Protein AF-A0A6M1Z5A0-F1 (afdb_monomer)

Sequence (134 aa):
MQEYKYKMLISYDGTNYFGWQIQKNKLTIQEAIQKELSKILTKNIKLIGAGRTDAKVHALEQVAHFSYNKKLDLKKVLFSLNSLLSDDIRKKNFASIRKALWKNSLWSPSYFASSCGGAPLNILQEYIQKQQLV

Solvent-accessible surface area (backbone atoms only — not comparable to full-atom values): 7728 Å² total; per-residue (Å²): 132,71,73,44,64,44,41,34,32,33,20,38,76,17,75,88,24,61,13,30,60,72,50,90,98,49,59,18,54,48,46,58,52,29,55,48,50,15,60,76,67,75,40,94,48,67,70,45,60,76,68,80,48,55,59,43,49,63,41,75,67,46,44,31,36,36,69,40,76,62,92,74,63,58,68,60,52,40,53,52,41,44,51,50,51,52,51,52,52,58,73,67,60,45,72,79,53,62,78,52,40,54,94,89,38,81,62,85,76,49,69,46,60,43,66,59,82,50,70,55,72,66,56,49,50,52,51,53,55,61,61,71,74,110

Radius of gyration: 16.71 Å; Cα contacts (8 Å, |Δi|>4): 202; chains: 1; bounding box: 38×55×32 Å

Mean predicted aligned error: 9.77 Å

pLDDT: mean 74.55, std 20.25, range [30.73, 96.44]

Structure (mmCIF, N/CA/C/O backbone):
data_AF-A0A6M1Z5A0-F1
#
_entry.id   AF-A0A6M1Z5A0-F1
#
loop_
_atom_site.group_PDB
_atom_site.id
_atom_site.type_symbol
_atom_site.label_atom_id
_atom_site.label_alt_id
_atom_site.label_comp_id
_atom_site.label_asym_id
_atom_site.label_entity_id
_atom_site.label_seq_id
_atom_site.pdbx_PDB_ins_code
_atom_site.Cartn_x
_atom_site.Cartn_y
_atom_site.Cartn_z
_atom_site.occupancy
_atom_site.B_iso_or_equiv
_atom_site.auth_seq_id
_atom_site.auth_comp_id
_atom_site.auth_asym_id
_atom_site.auth_atom_id
_atom_site.pdbx_PDB_model_num
ATOM 1 N N . MET A 1 1 ? -21.728 8.796 13.218 1.00 64.06 1 MET A N 1
ATOM 2 C CA . MET A 1 1 ? -20.565 8.068 13.784 1.00 64.06 1 MET A CA 1
ATOM 3 C C . MET A 1 1 ? -19.307 8.846 13.448 1.00 64.06 1 MET A C 1
ATOM 5 O O . MET A 1 1 ? -19.220 9.335 12.330 1.00 64.06 1 MET A O 1
ATOM 9 N N . GLN A 1 2 ? -18.374 8.990 14.390 1.00 73.75 2 GLN A N 1
ATOM 10 C CA . GLN A 1 2 ? -17.120 9.710 14.155 1.00 73.75 2 GLN A CA 1
ATOM 11 C C . GLN A 1 2 ? -16.251 8.953 13.139 1.00 73.75 2 GLN A C 1
ATOM 13 O O . GLN A 1 2 ? -16.068 7.741 13.251 1.00 73.75 2 GLN A O 1
ATOM 18 N N . GLU A 1 3 ? -15.749 9.664 12.132 1.00 81.56 3 GLU A N 1
ATOM 19 C CA . GLU A 1 3 ? -14.861 9.118 11.107 1.00 81.56 3 GLU A CA 1
ATOM 20 C C . GLU A 1 3 ? -13.427 9.593 11.368 1.00 81.56 3 GLU A C 1
ATOM 22 O O . GLU A 1 3 ? -13.170 10.787 11.522 1.00 81.56 3 GLU A O 1
ATOM 27 N N . TYR A 1 4 ? -12.488 8.652 11.431 1.00 86.06 4 TYR A N 1
ATOM 28 C CA . TYR A 1 4 ? -11.066 8.919 11.611 1.00 86.06 4 TYR A CA 1
ATOM 29 C C . TYR A 1 4 ? -10.356 8.813 10.266 1.00 86.06 4 TYR A C 1
ATOM 31 O O . TYR A 1 4 ? -10.535 7.830 9.546 1.00 86.06 4 TYR A O 1
ATOM 39 N N . LYS A 1 5 ? -9.521 9.805 9.947 1.00 86.44 5 LYS A N 1
ATOM 40 C CA . LYS A 1 5 ? -8.646 9.782 8.771 1.00 86.44 5 LYS A CA 1
ATOM 41 C C . LYS A 1 5 ? -7.237 9.381 9.173 1.00 86.44 5 LYS A C 1
ATOM 43 O O . LYS A 1 5 ? -6.674 9.929 10.118 1.00 86.44 5 LYS A O 1
ATOM 48 N N . TYR A 1 6 ? -6.660 8.460 8.417 1.00 85.31 6 TYR A N 1
ATOM 49 C CA . TYR A 1 6 ? -5.326 7.927 8.652 1.00 85.31 6 TYR A CA 1
ATOM 50 C C . TYR A 1 6 ? -4.428 8.237 7.467 1.00 85.31 6 TYR A C 1
ATOM 52 O O . TYR A 1 6 ? -4.777 7.913 6.334 1.00 85.31 6 TYR A O 1
ATOM 60 N N . LYS A 1 7 ? -3.271 8.850 7.735 1.00 86.31 7 LYS A N 1
ATOM 61 C CA . LYS A 1 7 ? -2.207 9.062 6.750 1.00 86.31 7 LYS A CA 1
ATOM 62 C C . LYS A 1 7 ? -1.250 7.873 6.770 1.00 86.31 7 LYS A C 1
ATOM 64 O O . LYS A 1 7 ? -0.888 7.387 7.840 1.00 86.31 7 LYS A O 1
ATOM 69 N N . MET A 1 8 ? -0.816 7.455 5.591 1.00 83.50 8 MET A N 1
ATOM 70 C CA . MET A 1 8 ? 0.198 6.435 5.368 1.00 83.50 8 MET A CA 1
ATOM 71 C C . MET A 1 8 ? 1.313 7.028 4.511 1.00 83.50 8 MET A C 1
ATOM 73 O O . MET A 1 8 ? 1.037 7.679 3.504 1.00 83.50 8 MET A O 1
ATOM 77 N N . LEU A 1 9 ? 2.558 6.787 4.904 1.00 82.06 9 LEU A N 1
ATOM 78 C CA . LEU A 1 9 ? 3.711 6.875 4.011 1.00 82.06 9 LEU A CA 1
ATOM 79 C C . LEU A 1 9 ? 3.991 5.474 3.501 1.00 82.06 9 LEU A C 1
ATOM 81 O O . LEU A 1 9 ? 3.989 4.553 4.311 1.00 82.06 9 LEU A O 1
ATOM 85 N N . ILE A 1 10 ? 4.156 5.313 2.193 1.00 80.94 10 ILE A N 1
ATOM 86 C CA . ILE A 1 10 ? 4.260 4.012 1.539 1.00 80.94 10 ILE A CA 1
ATOM 87 C C . ILE A 1 10 ? 5.503 4.005 0.662 1.00 80.94 10 ILE A C 1
ATOM 89 O O . ILE A 1 10 ? 5.614 4.771 -0.296 1.00 80.94 10 ILE A O 1
ATOM 93 N N . SER A 1 11 ? 6.393 3.069 0.950 1.00 79.38 11 SER A N 1
ATOM 94 C CA . SER A 1 11 ? 7.461 2.692 0.032 1.00 79.38 11 SER A CA 1
ATOM 95 C C . SER A 1 11 ? 7.036 1.499 -0.824 1.00 79.38 11 SER A C 1
ATOM 97 O O . SER A 1 11 ? 6.281 0.647 -0.348 1.00 79.38 11 SER A O 1
ATOM 99 N N . TYR A 1 12 ? 7.503 1.434 -2.070 1.00 76.69 12 TYR A N 1
ATOM 100 C CA . TYR A 1 12 ? 7.330 0.258 -2.921 1.00 76.69 12 TYR A CA 1
ATOM 101 C C . TYR A 1 12 ? 8.336 0.201 -4.074 1.00 76.69 12 TYR A C 1
ATOM 103 O O . TYR A 1 12 ? 8.721 1.217 -4.658 1.00 76.69 12 TYR A O 1
ATOM 111 N N . ASP A 1 13 ? 8.664 -1.030 -4.466 1.00 78.69 13 ASP A N 1
ATOM 112 C CA . ASP A 1 13 ? 9.263 -1.348 -5.758 1.00 78.69 13 ASP A CA 1
ATOM 113 C C . ASP A 1 13 ? 8.156 -1.593 -6.800 1.00 78.69 13 ASP A C 1
ATOM 115 O O . ASP A 1 13 ? 7.418 -2.582 -6.737 1.00 78.69 13 ASP A O 1
ATOM 119 N N . GLY A 1 14 ? 8.042 -0.691 -7.778 1.00 77.88 14 GLY A N 1
ATOM 120 C CA . GLY A 1 14 ? 7.041 -0.782 -8.834 1.00 77.88 14 GLY A CA 1
ATOM 121 C C . GLY A 1 14 ? 7.348 -1.777 -9.949 1.00 77.88 14 GLY A C 1
ATOM 122 O O . GLY A 1 14 ? 6.480 -1.960 -10.795 1.00 77.88 14 GLY A O 1
ATOM 123 N N . THR A 1 15 ? 8.517 -2.432 -9.983 1.00 79.94 15 THR A N 1
ATOM 124 C CA . THR A 1 15 ? 8.996 -3.249 -11.124 1.00 79.94 15 THR A CA 1
ATOM 125 C C . THR A 1 15 ? 7.942 -4.212 -11.683 1.00 79.94 15 THR A C 1
ATOM 127 O O . THR A 1 15 ? 7.809 -4.357 -12.898 1.00 79.94 15 THR A O 1
ATOM 130 N N . ASN A 1 16 ? 7.178 -4.865 -10.802 1.00 80.19 16 ASN A N 1
ATOM 131 C CA . ASN A 1 16 ? 6.162 -5.862 -11.167 1.00 80.19 16 ASN A CA 1
ATOM 132 C C . ASN A 1 16 ? 4.724 -5.310 -11.199 1.00 80.19 16 ASN A C 1
ATOM 134 O O . ASN A 1 16 ? 3.765 -6.082 -11.265 1.00 80.19 16 ASN A O 1
ATOM 138 N N . TYR A 1 17 ? 4.563 -3.990 -11.130 1.00 85.75 17 TYR A N 1
ATOM 139 C CA . TYR A 1 17 ? 3.279 -3.309 -11.021 1.00 85.75 17 TYR A CA 1
ATOM 140 C C . TYR A 1 17 ? 3.052 -2.327 -12.172 1.00 85.75 17 TYR A C 1
ATOM 142 O O . TYR A 1 17 ? 3.962 -1.668 -12.678 1.00 85.75 17 TYR A O 1
ATOM 150 N N . PHE A 1 18 ? 1.787 -2.181 -12.554 1.00 91.62 18 PHE A N 1
ATOM 151 C CA . PHE A 1 18 ? 1.323 -1.268 -13.598 1.00 91.62 18 PHE A CA 1
ATOM 152 C C . PHE A 1 18 ? 0.961 0.113 -13.029 1.00 91.62 18 PHE A C 1
ATOM 154 O O . PHE A 1 18 ? -0.023 0.734 -13.430 1.00 91.62 18 PHE A O 1
ATOM 161 N N . GLY A 1 19 ? 1.778 0.574 -12.082 1.00 91.25 19 GLY A N 1
ATOM 162 C CA . GLY A 1 19 ? 1.683 1.882 -11.451 1.00 91.25 19 GLY A CA 1
ATOM 163 C C . GLY A 1 19 ? 0.852 1.883 -10.175 1.00 91.25 19 GLY A C 1
ATOM 164 O O . GLY A 1 19 ? 0.471 0.839 -9.630 1.00 91.25 19 GLY A O 1
ATOM 165 N N . TRP A 1 20 ? 0.594 3.092 -9.684 1.00 93.56 20 TRP A N 1
ATOM 166 C CA . TRP A 1 20 ? -0.151 3.302 -8.447 1.00 93.56 20 TRP A CA 1
ATOM 167 C C . TRP A 1 20 ? -1.630 2.936 -8.585 1.00 93.56 20 TRP A C 1
ATOM 169 O O . TRP A 1 20 ? -2.139 2.129 -7.813 1.00 93.56 20 TRP A O 1
ATOM 179 N N . GLN A 1 21 ? -2.311 3.549 -9.555 1.00 96.44 21 GLN A N 1
ATOM 180 C CA . GLN A 1 21 ? -3.771 3.591 -9.643 1.00 96.44 21 GLN A CA 1
ATOM 181 C C . GLN A 1 21 ? -4.371 2.241 -10.046 1.00 96.44 21 GLN A C 1
ATOM 183 O O . GLN A 1 21 ? -3.924 1.666 -11.039 1.00 96.44 21 GLN A O 1
ATOM 188 N N . ILE A 1 22 ? -5.441 1.818 -9.355 1.00 96.12 22 ILE A N 1
ATOM 189 C CA . ILE A 1 22 ? -6.247 0.634 -9.711 1.00 96.12 22 ILE A CA 1
ATOM 190 C C . ILE A 1 22 ? -6.697 0.703 -11.174 1.00 96.12 22 ILE A C 1
ATOM 192 O O . ILE A 1 22 ? -7.269 1.700 -11.620 1.00 96.12 22 ILE A O 1
ATOM 196 N N . GLN A 1 23 ? -6.468 -0.388 -11.902 1.00 93.56 23 GLN A N 1
ATOM 197 C CA . GLN A 1 23 ? -6.809 -0.559 -13.311 1.00 93.56 23 GLN A CA 1
ATOM 198 C C . GLN A 1 23 ? -7.340 -1.976 -13.541 1.00 93.56 23 GLN A C 1
ATOM 200 O O . GLN A 1 23 ? -6.913 -2.928 -12.889 1.00 93.56 23 GLN A O 1
ATOM 205 N N . LYS A 1 24 ? -8.260 -2.136 -14.496 1.00 94.00 24 LYS A N 1
ATOM 206 C CA . LYS A 1 24 ? -8.847 -3.442 -14.821 1.00 94.00 24 LYS A CA 1
ATOM 207 C C . LYS A 1 24 ? -7.767 -4.407 -15.325 1.00 94.00 24 LYS A C 1
ATOM 209 O O . LYS A 1 24 ? -7.013 -4.065 -16.232 1.00 94.00 24 LYS A O 1
ATOM 214 N N . ASN A 1 25 ? -7.739 -5.625 -14.780 1.00 92.12 25 ASN A N 1
ATOM 215 C CA . ASN A 1 25 ? -6.836 -6.716 -15.180 1.00 92.12 25 ASN A CA 1
ATOM 216 C C . ASN A 1 25 ? -5.334 -6.390 -15.052 1.00 92.12 25 ASN A C 1
ATOM 218 O O . ASN A 1 25 ? -4.511 -6.970 -15.764 1.00 92.12 25 ASN A O 1
ATOM 222 N N . LYS A 1 26 ? -4.958 -5.455 -14.175 1.00 92.69 26 LYS A N 1
ATOM 223 C CA . LYS A 1 26 ? -3.566 -5.056 -13.952 1.00 92.69 26 LYS A CA 1
ATOM 224 C C . LYS A 1 26 ? -3.257 -5.053 -12.462 1.00 92.69 26 LYS A C 1
ATOM 226 O O . LYS A 1 26 ? -4.018 -4.506 -11.677 1.00 92.69 26 LYS A O 1
ATOM 231 N N . LEU A 1 27 ? -2.104 -5.607 -12.092 1.00 88.69 27 LEU A N 1
ATOM 232 C CA . LEU A 1 27 ? -1.604 -5.532 -10.720 1.00 88.69 27 LEU A CA 1
ATOM 233 C C . LEU A 1 27 ? -1.099 -4.118 -10.438 1.00 88.69 27 LEU A C 1
ATOM 235 O O . LEU A 1 27 ? -0.208 -3.628 -11.133 1.00 88.69 27 LEU A O 1
ATOM 239 N N . THR A 1 28 ? -1.651 -3.473 -9.415 1.00 92.88 28 THR A N 1
ATOM 240 C CA . THR A 1 28 ? -1.334 -2.080 -9.057 1.00 92.88 28 THR A CA 1
ATOM 241 C C . THR A 1 28 ? -1.014 -1.971 -7.571 1.00 92.88 28 THR A C 1
ATOM 243 O O . THR A 1 28 ? -1.435 -2.811 -6.770 1.00 92.88 28 THR A O 1
ATOM 246 N N . ILE A 1 29 ? -0.257 -0.941 -7.194 1.00 90.50 29 ILE A N 1
ATOM 247 C CA . ILE A 1 29 ? 0.146 -0.744 -5.795 1.00 90.50 29 ILE A CA 1
ATOM 248 C C . ILE A 1 29 ? -1.072 -0.434 -4.919 1.00 90.50 29 ILE A C 1
ATOM 250 O O . ILE A 1 29 ? -1.227 -1.012 -3.842 1.00 90.50 29 ILE A O 1
ATOM 254 N N . GLN A 1 30 ? -1.972 0.435 -5.394 1.00 94.88 30 GLN A N 1
ATOM 255 C CA . GLN A 1 30 ? -3.184 0.792 -4.662 1.00 94.88 30 GLN A CA 1
ATOM 256 C C . GLN A 1 30 ? -4.071 -0.435 -4.427 1.00 94.88 30 GLN A C 1
ATOM 258 O O . GLN A 1 30 ? -4.563 -0.591 -3.314 1.00 94.88 30 GLN A O 1
ATOM 263 N N . GLU A 1 31 ? -4.256 -1.314 -5.420 1.00 94.50 31 GLU A N 1
ATOM 264 C CA . GLU A 1 31 ? -5.046 -2.545 -5.255 1.00 94.50 31 GLU A CA 1
ATOM 265 C C . GLU A 1 31 ? -4.438 -3.476 -4.203 1.00 94.50 31 GLU A C 1
ATOM 267 O O . GLU A 1 31 ? -5.151 -3.936 -3.312 1.00 94.50 31 GLU A O 1
ATOM 272 N N . ALA A 1 32 ? -3.124 -3.722 -4.275 1.00 91.06 32 ALA A N 1
ATOM 273 C CA . ALA A 1 32 ? -2.434 -4.629 -3.360 1.00 91.06 32 ALA A CA 1
ATOM 274 C C . ALA A 1 32 ? -2.599 -4.191 -1.897 1.00 91.06 32 ALA A C 1
ATOM 276 O O . ALA A 1 32 ? -2.993 -4.984 -1.043 1.00 91.06 32 ALA A O 1
ATOM 277 N N . ILE A 1 33 ? -2.376 -2.904 -1.619 1.00 91.81 33 ILE A N 1
ATOM 278 C CA . ILE A 1 33 ? -2.515 -2.345 -0.269 1.00 91.81 33 ILE A CA 1
ATOM 279 C C . ILE A 1 33 ? -3.982 -2.327 0.158 1.00 91.81 33 ILE A C 1
ATOM 281 O O . ILE A 1 33 ? -4.307 -2.710 1.280 1.00 91.81 33 ILE A O 1
ATOM 285 N N . GLN A 1 34 ? -4.882 -1.903 -0.731 1.00 94.88 34 GLN A N 1
ATOM 286 C CA . GLN A 1 34 ? -6.303 -1.766 -0.424 1.00 94.88 34 GLN A CA 1
ATOM 287 C C . GLN A 1 34 ? -6.962 -3.107 -0.100 1.00 94.88 34 GLN A C 1
ATOM 289 O O . GLN A 1 34 ? -7.763 -3.180 0.833 1.00 94.88 34 GLN A O 1
ATOM 294 N N . LYS A 1 35 ? -6.600 -4.164 -0.830 1.00 94.12 35 LYS A N 1
ATOM 295 C CA . LYS A 1 35 ? -7.076 -5.531 -0.604 1.00 94.12 35 LYS A CA 1
ATOM 296 C C . LYS A 1 35 ? -6.715 -6.018 0.799 1.00 94.12 35 LYS A C 1
ATOM 298 O O . LYS A 1 35 ? -7.601 -6.423 1.552 1.00 94.12 35 LYS A O 1
ATOM 303 N N . GLU A 1 36 ? -5.438 -5.943 1.172 1.00 92.00 36 GLU A N 1
ATOM 304 C CA . GLU A 1 36 ? -4.989 -6.444 2.476 1.00 92.00 36 GLU A CA 1
ATOM 305 C C . GLU A 1 36 ? -5.467 -5.547 3.629 1.00 92.00 36 GLU A C 1
ATOM 307 O O . GLU A 1 36 ? -5.889 -6.050 4.670 1.00 92.00 36 GLU A O 1
ATOM 312 N N . LEU A 1 37 ? -5.524 -4.226 3.432 1.00 93.44 37 LEU A N 1
ATOM 313 C CA . LEU A 1 37 ? -6.087 -3.303 4.420 1.00 93.44 37 LEU A CA 1
ATOM 314 C C . LEU A 1 37 ? -7.583 -3.561 4.658 1.00 93.44 37 LEU A C 1
ATOM 316 O O . LEU A 1 37 ? -8.033 -3.577 5.804 1.00 93.44 37 LEU A O 1
ATOM 320 N N . SER A 1 38 ? -8.343 -3.825 3.592 1.00 96.25 38 SE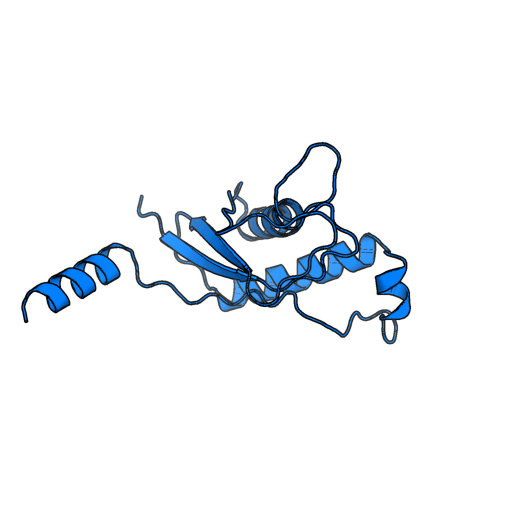R A N 1
ATOM 321 C CA . SER A 1 38 ? -9.766 -4.173 3.688 1.00 96.25 38 SER A CA 1
ATOM 322 C C . SER A 1 38 ? -9.993 -5.494 4.416 1.00 96.25 38 SER A C 1
ATOM 324 O O . SER A 1 38 ? -10.950 -5.628 5.180 1.00 96.25 38 SER A O 1
ATOM 326 N N . LYS A 1 39 ? -9.082 -6.456 4.234 1.00 94.94 39 LYS A N 1
ATOM 327 C CA . LYS A 1 39 ? -9.086 -7.731 4.954 1.00 94.94 39 LYS A CA 1
ATOM 328 C C . LYS A 1 39 ? -8.826 -7.540 6.450 1.00 94.94 39 LYS A C 1
ATOM 330 O O . LYS A 1 39 ? -9.585 -8.066 7.257 1.00 94.94 39 LYS A O 1
ATOM 335 N N . ILE A 1 40 ? -7.808 -6.759 6.824 1.00 94.44 40 ILE A N 1
ATOM 336 C CA . ILE A 1 40 ? -7.468 -6.472 8.233 1.00 94.44 40 ILE A CA 1
ATOM 337 C C . ILE A 1 40 ? -8.616 -5.750 8.941 1.00 94.44 40 ILE A C 1
ATOM 339 O O . ILE A 1 40 ? -8.930 -6.051 10.090 1.00 94.44 40 ILE A O 1
ATOM 343 N N . LEU A 1 41 ? -9.239 -4.787 8.259 1.00 95.00 41 LEU A N 1
ATOM 344 C CA . LEU A 1 41 ? -10.292 -3.949 8.831 1.00 95.00 41 LEU A CA 1
ATOM 345 C C . LEU A 1 41 ? -11.700 -4.514 8.625 1.00 95.00 41 LEU A C 1
ATOM 347 O O . LEU A 1 41 ? -12.670 -3.901 9.069 1.00 95.00 41 LEU A O 1
ATOM 351 N N . THR A 1 42 ? -11.836 -5.677 7.981 1.00 95.62 42 THR A N 1
ATOM 352 C CA . THR A 1 42 ? -13.122 -6.343 7.694 1.00 95.62 42 THR A CA 1
ATOM 353 C C . THR A 1 42 ? -14.154 -5.414 7.040 1.00 95.62 42 THR A C 1
ATOM 355 O O . THR A 1 42 ? -15.351 -5.478 7.310 1.00 95.62 42 THR A O 1
ATOM 358 N N . LYS A 1 43 ? -13.683 -4.493 6.196 1.00 94.75 43 LYS A N 1
ATOM 359 C CA . LYS A 1 43 ? -14.496 -3.459 5.546 1.00 94.75 43 LYS A CA 1
ATOM 360 C C . LYS A 1 43 ? -13.867 -3.097 4.212 1.00 94.75 43 LYS A C 1
ATOM 362 O O . LYS A 1 43 ? -12.652 -3.118 4.098 1.00 94.75 43 LYS A O 1
ATOM 367 N N . ASN A 1 44 ? -14.671 -2.712 3.225 1.00 95.31 44 ASN A N 1
ATOM 368 C CA . ASN A 1 44 ? -14.134 -2.149 1.990 1.00 95.31 44 ASN A CA 1
ATOM 369 C C . ASN A 1 44 ? -13.509 -0.773 2.278 1.00 95.31 44 ASN A C 1
ATOM 371 O O . ASN A 1 44 ? -14.221 0.192 2.570 1.00 95.31 44 ASN A O 1
ATOM 375 N N . ILE A 1 45 ? -12.180 -0.704 2.257 1.00 95.44 45 ILE A N 1
ATOM 376 C CA . ILE A 1 45 ? -11.425 0.517 2.521 1.00 95.44 45 ILE A CA 1
ATOM 377 C C . ILE A 1 45 ? -11.085 1.174 1.196 1.00 95.44 45 ILE A C 1
ATOM 379 O O . ILE A 1 45 ? -10.478 0.551 0.342 1.00 95.44 45 ILE A O 1
ATOM 383 N N . LYS A 1 46 ? -11.395 2.461 1.040 1.00 96.06 46 LYS A N 1
ATOM 384 C CA . LYS A 1 46 ? -10.930 3.246 -0.106 1.00 96.06 46 LYS 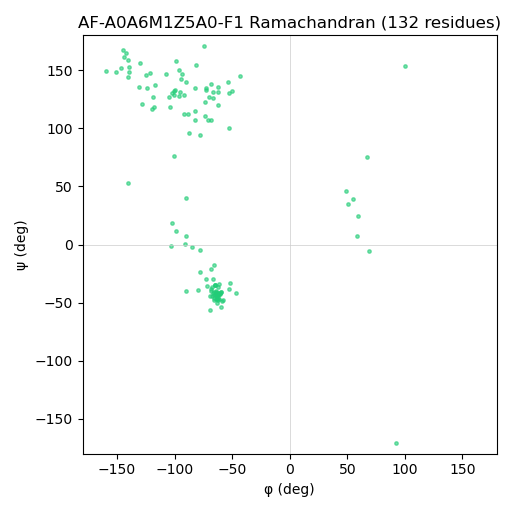A CA 1
ATOM 385 C C . LYS A 1 46 ? -9.614 3.935 0.248 1.00 96.06 46 LYS A C 1
ATOM 387 O O . LYS A 1 46 ? -9.599 4.835 1.085 1.00 96.06 46 LYS A O 1
ATOM 392 N N . LEU A 1 47 ? -8.524 3.526 -0.401 1.00 94.69 47 LEU A N 1
ATOM 393 C CA . LEU A 1 47 ? -7.208 4.158 -0.262 1.00 94.69 47 LEU A CA 1
ATOM 394 C C . LEU A 1 47 ? -7.032 5.244 -1.328 1.00 94.69 47 LEU A C 1
ATOM 396 O O . LEU A 1 47 ? -7.226 4.971 -2.513 1.00 94.69 47 LEU A O 1
ATOM 400 N N . ILE A 1 48 ? -6.641 6.452 -0.926 1.00 95.06 48 ILE A N 1
ATOM 401 C CA . ILE A 1 48 ? -6.448 7.602 -1.819 1.00 95.06 48 ILE A CA 1
ATOM 402 C C . ILE A 1 48 ? -4.988 8.052 -1.732 1.00 95.06 48 ILE A C 1
ATOM 404 O O . ILE A 1 48 ? -4.540 8.471 -0.668 1.00 95.06 48 ILE A O 1
ATOM 408 N N . GLY A 1 49 ? -4.251 7.958 -2.841 1.00 93.62 49 GLY A N 1
ATOM 409 C CA . GLY A 1 49 ? -2.867 8.440 -2.939 1.00 93.62 49 GLY A CA 1
ATOM 410 C C . GLY A 1 49 ? -2.790 9.946 -3.191 1.00 93.62 49 GLY A C 1
ATOM 411 O O . GLY A 1 49 ? -3.714 10.521 -3.761 1.00 93.62 49 GLY A O 1
ATOM 412 N N . ALA A 1 50 ? -1.686 10.573 -2.787 1.00 91.00 50 ALA A N 1
ATOM 413 C CA . ALA A 1 50 ? -1.400 11.984 -3.048 1.00 91.00 50 ALA A CA 1
ATOM 414 C C . ALA A 1 50 ? -1.041 12.249 -4.517 1.00 91.00 50 ALA A C 1
ATOM 416 O O . ALA A 1 50 ? -1.330 13.320 -5.040 1.00 91.00 50 ALA A O 1
ATOM 417 N N . GLY A 1 51 ? -0.450 11.259 -5.190 1.00 92.19 51 GLY A N 1
ATOM 418 C CA . GLY A 1 51 ? -0.125 11.316 -6.610 1.00 92.19 51 GLY A CA 1
ATOM 419 C C . GLY A 1 51 ? -0.278 9.960 -7.285 1.00 92.19 51 GLY A C 1
ATOM 420 O O . GLY A 1 51 ? -0.407 8.927 -6.626 1.00 92.19 51 GLY A O 1
ATOM 421 N N . ARG A 1 52 ? -0.255 9.956 -8.616 1.00 94.44 52 ARG A N 1
ATOM 422 C CA . ARG A 1 52 ? -0.150 8.731 -9.414 1.00 94.44 52 ARG A CA 1
ATOM 423 C C . ARG A 1 52 ? 1.308 8.506 -9.790 1.00 94.44 52 ARG A C 1
ATOM 425 O O . ARG A 1 52 ? 2.055 9.458 -9.971 1.00 94.44 52 ARG A O 1
ATOM 432 N N . THR A 1 53 ? 1.675 7.246 -9.946 1.00 90.25 53 THR A N 1
ATOM 433 C CA . THR A 1 53 ? 2.933 6.839 -10.567 1.00 90.25 53 THR A CA 1
ATOM 434 C C . THR A 1 53 ? 2.630 5.895 -11.717 1.00 90.25 53 THR A C 1
ATOM 436 O O . THR A 1 53 ? 1.653 5.132 -11.660 1.00 90.25 53 THR A O 1
ATOM 439 N N . ASP A 1 54 ? 3.449 5.977 -12.759 1.00 95.19 54 ASP A N 1
ATOM 440 C CA . ASP A 1 54 ? 3.349 5.110 -13.926 1.00 95.19 54 ASP A CA 1
ATOM 441 C C . ASP A 1 54 ? 3.859 3.698 -13.624 1.00 95.19 54 ASP A C 1
ATOM 443 O O . ASP A 1 54 ? 4.420 3.409 -12.562 1.00 95.19 54 ASP A O 1
ATOM 447 N N . ALA A 1 55 ? 3.635 2.785 -14.568 1.00 89.50 55 ALA A N 1
ATOM 448 C CA . ALA A 1 55 ? 4.129 1.420 -14.471 1.00 89.50 55 ALA A CA 1
ATOM 449 C C . ALA A 1 55 ? 5.640 1.392 -14.212 1.00 89.50 55 ALA A C 1
ATOM 451 O O . ALA A 1 55 ? 6.394 2.143 -14.826 1.00 89.50 55 ALA A O 1
ATOM 452 N N . LYS A 1 56 ? 6.073 0.476 -13.338 1.00 84.06 56 LYS A N 1
ATOM 453 C CA . LYS A 1 56 ? 7.483 0.262 -12.968 1.00 84.06 56 LYS A CA 1
ATOM 454 C C . LYS A 1 56 ? 8.154 1.369 -12.150 1.00 84.06 56 LYS A C 1
ATOM 456 O O . LYS A 1 56 ? 9.268 1.150 -11.693 1.00 84.06 56 LYS A O 1
ATOM 461 N N . VAL A 1 57 ? 7.500 2.504 -11.903 1.00 84.69 57 VAL A N 1
ATOM 462 C CA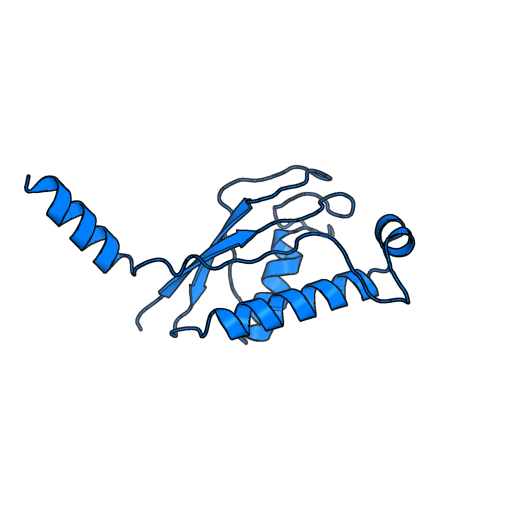 . VAL A 1 57 ? 8.046 3.568 -11.045 1.00 84.69 57 VAL A CA 1
ATOM 463 C C . VAL A 1 57 ? 8.101 3.104 -9.589 1.00 84.69 57 VAL A C 1
ATOM 465 O O . VAL A 1 57 ? 7.159 2.489 -9.097 1.00 84.69 57 VAL A O 1
ATOM 468 N N . HIS A 1 58 ? 9.186 3.426 -8.890 1.00 80.44 58 HIS A N 1
ATOM 469 C CA . HIS A 1 58 ? 9.36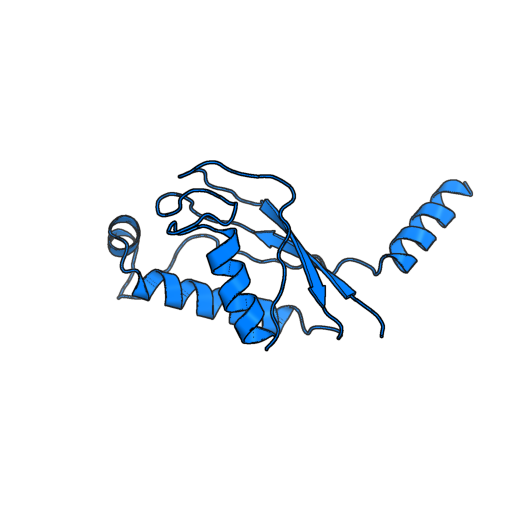1 3.145 -7.462 1.00 80.44 58 HIS A CA 1
ATOM 470 C C . HIS A 1 58 ? 9.039 4.389 -6.628 1.00 80.44 58 HIS A C 1
ATOM 472 O O . HIS A 1 58 ? 9.124 5.515 -7.120 1.00 80.44 58 HIS A O 1
ATOM 478 N N . ALA A 1 59 ? 8.718 4.201 -5.350 1.00 75.50 59 ALA A N 1
ATOM 479 C CA . ALA A 1 59 ? 8.580 5.312 -4.415 1.00 75.50 59 ALA A CA 1
ATOM 480 C C . ALA A 1 59 ? 9.152 4.953 -3.047 1.00 75.50 59 ALA A C 1
ATOM 482 O O . ALA A 1 59 ? 9.005 3.825 -2.578 1.00 75.50 59 ALA A O 1
ATOM 483 N N . LEU A 1 60 ? 9.761 5.939 -2.389 1.00 74.00 60 LEU A N 1
ATOM 484 C CA . LEU A 1 60 ? 10.186 5.822 -0.994 1.00 74.00 60 LEU A CA 1
ATOM 485 C C . LEU A 1 60 ? 9.085 6.282 -0.034 1.00 74.00 60 LEU A C 1
ATOM 487 O O . LEU A 1 60 ? 8.853 5.627 0.974 1.00 74.00 60 LEU A O 1
ATOM 491 N N . GLU A 1 61 ? 8.374 7.361 -0.358 1.00 82.94 61 GLU A N 1
ATOM 492 C CA . GLU A 1 61 ? 7.409 7.98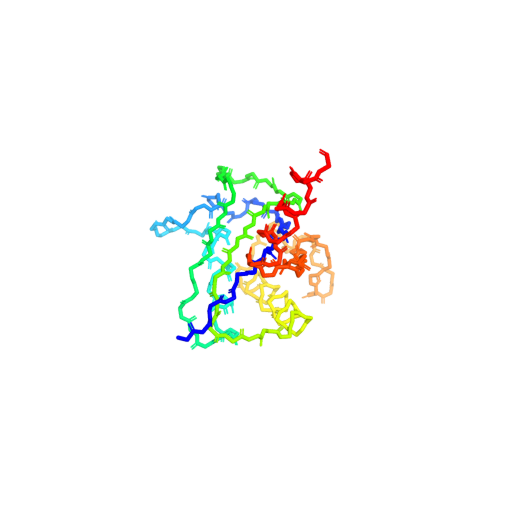6 0.555 1.00 82.94 61 GLU A CA 1
ATOM 493 C C . GLU A 1 61 ? 6.148 8.452 -0.179 1.00 82.94 61 GLU A C 1
ATOM 495 O O . GLU A 1 61 ? 5.720 9.600 -0.072 1.00 82.94 61 GLU A O 1
ATOM 500 N N . GLN A 1 62 ? 5.518 7.555 -0.940 1.00 84.44 62 GLN A N 1
ATOM 501 C CA . GLN A 1 62 ? 4.207 7.856 -1.503 1.00 84.44 62 GLN A CA 1
ATOM 502 C C . GLN A 1 62 ? 3.209 8.081 -0.365 1.00 84.44 62 GLN A C 1
ATOM 504 O O . GLN A 1 62 ? 2.950 7.187 0.444 1.00 84.44 62 GLN A O 1
ATOM 509 N N . VAL A 1 63 ? 2.622 9.271 -0.317 1.00 88.88 63 VAL A N 1
ATOM 510 C CA . VAL A 1 63 ? 1.622 9.616 0.692 1.00 88.88 63 VAL A CA 1
ATOM 511 C C . VAL A 1 63 ? 0.268 9.076 0.247 1.00 88.88 63 VAL A C 1
ATOM 513 O O . VAL A 1 63 ? -0.143 9.257 -0.898 1.00 88.88 63 VAL A O 1
ATOM 516 N N . ALA A 1 64 ? -0.465 8.445 1.157 1.00 89.50 64 ALA A N 1
ATOM 517 C CA . ALA A 1 64 ? -1.855 8.067 0.946 1.00 89.50 64 ALA A CA 1
ATOM 518 C C . ALA A 1 64 ? -2.677 8.243 2.223 1.00 89.50 64 ALA A C 1
ATOM 520 O O . ALA A 1 64 ? -2.133 8.370 3.320 1.00 89.50 64 ALA A O 1
ATOM 521 N N . HIS A 1 65 ? -3.999 8.242 2.094 1.00 91.38 65 HIS A N 1
ATOM 522 C CA . HIS A 1 65 ? -4.895 8.232 3.240 1.00 91.38 65 HIS A CA 1
ATOM 523 C C . HIS A 1 65 ? -6.113 7.338 3.028 1.00 91.38 65 HIS A C 1
ATOM 525 O O . HIS A 1 65 ? -6.506 7.038 1.899 1.00 91.38 65 HIS A O 1
ATOM 531 N N . PHE A 1 66 ? -6.719 6.933 4.141 1.00 92.38 66 PHE A N 1
ATOM 532 C CA . PHE A 1 66 ? -8.008 6.251 4.176 1.00 92.38 66 PHE A CA 1
ATOM 533 C C . PHE A 1 66 ? -8.810 6.687 5.406 1.00 92.38 66 PHE A C 1
ATOM 535 O O . PHE A 1 66 ? -8.252 7.205 6.378 1.00 92.38 66 PHE A O 1
ATOM 542 N N . SER A 1 67 ? -10.120 6.457 5.361 1.00 89.44 67 SER A N 1
ATOM 543 C CA . SER A 1 67 ? -11.025 6.704 6.483 1.00 89.44 67 SER A CA 1
ATOM 544 C C . SER A 1 67 ? -11.492 5.405 7.134 1.00 89.44 67 SER A C 1
ATOM 546 O O . SER A 1 67 ? -11.705 4.397 6.456 1.00 89.44 67 SER A O 1
ATOM 548 N N . TYR A 1 68 ? -11.712 5.435 8.447 1.00 90.31 68 TYR A N 1
ATOM 549 C CA . TYR A 1 68 ? -12.329 4.337 9.185 1.00 90.31 68 TYR A CA 1
ATOM 550 C C . TYR A 1 68 ? -13.182 4.851 10.353 1.00 90.31 68 TYR A C 1
ATOM 552 O O . TYR A 1 68 ? -12.935 5.919 10.901 1.00 90.31 68 TYR A O 1
ATOM 560 N N . ASN A 1 69 ? -14.213 4.100 10.744 1.00 87.56 69 ASN A N 1
ATOM 561 C CA . ASN A 1 69 ? -15.218 4.539 11.727 1.00 87.56 69 ASN A CA 1
ATOM 562 C C . ASN A 1 69 ? -14.870 4.188 13.184 1.00 87.56 69 ASN A C 1
ATOM 564 O O . ASN A 1 69 ? -15.713 4.326 14.067 1.00 87.56 69 ASN A O 1
ATOM 568 N N . LYS A 1 70 ? -13.661 3.680 13.437 1.00 87.94 70 LYS A N 1
ATOM 569 C CA . LYS A 1 70 ? -13.169 3.326 14.772 1.00 87.94 70 LYS A CA 1
ATOM 570 C C . LYS A 1 70 ? -11.708 3.729 14.903 1.00 87.94 70 LYS A C 1
ATOM 572 O O . LYS A 1 70 ? -10.980 3.741 13.913 1.00 87.94 70 LYS A O 1
ATOM 577 N N . LYS A 1 71 ? -11.272 4.001 16.133 1.00 86.50 71 LYS A N 1
ATOM 578 C CA . LYS A 1 71 ? -9.859 4.241 16.423 1.00 86.50 71 LYS A CA 1
ATOM 579 C C . LYS A 1 71 ? -9.061 2.952 16.206 1.00 86.50 71 LYS A C 1
ATOM 581 O O . LYS A 1 71 ? -9.400 1.914 16.767 1.00 86.50 71 LYS A O 1
ATOM 586 N N . LEU A 1 72 ? -8.013 3.027 15.392 1.00 85.38 72 LEU A N 1
ATOM 587 C CA . LEU A 1 72 ? -7.132 1.903 15.085 1.00 85.38 72 LEU A CA 1
ATOM 588 C C . LEU A 1 72 ? -5.904 1.867 15.999 1.00 85.38 72 LEU A C 1
ATOM 590 O O . LEU A 1 72 ? -5.303 2.902 16.286 1.00 85.38 72 LEU A O 1
ATOM 594 N N . ASP A 1 73 ? -5.487 0.658 16.378 1.00 87.25 73 ASP A N 1
ATOM 595 C CA . ASP A 1 73 ? -4.125 0.400 16.846 1.00 87.25 73 ASP A CA 1
ATOM 596 C C . ASP A 1 73 ? -3.208 0.321 15.623 1.00 87.25 73 ASP A C 1
ATOM 598 O O . ASP A 1 73 ? -3.089 -0.713 14.959 1.00 87.25 73 ASP A O 1
ATOM 602 N N . LEU A 1 74 ? -2.594 1.455 15.294 1.00 82.00 74 LEU A N 1
ATOM 603 C CA . LEU A 1 74 ? -1.812 1.598 14.073 1.00 82.00 74 LEU A CA 1
ATOM 604 C C . LEU A 1 74 ? -0.627 0.634 14.036 1.00 82.00 74 LEU A C 1
ATOM 606 O O . LEU A 1 74 ? -0.338 0.094 12.977 1.00 82.00 74 LEU A O 1
ATOM 610 N N . LYS A 1 75 ? 0.002 0.319 15.175 1.00 79.31 75 LYS A N 1
ATOM 611 C CA . LYS A 1 75 ? 1.116 -0.641 15.201 1.00 79.31 75 LYS A CA 1
ATOM 612 C C . LYS A 1 75 ? 0.659 -2.024 14.740 1.00 79.31 75 LYS A C 1
ATOM 614 O O . LYS A 1 75 ? 1.313 -2.629 13.893 1.00 79.31 75 LYS A O 1
ATOM 619 N N . LYS A 1 76 ? -0.488 -2.498 15.239 1.00 83.12 76 LYS A N 1
ATOM 620 C CA . LYS A 1 76 ? -1.055 -3.799 14.843 1.00 83.12 76 LYS A CA 1
ATOM 621 C C . LYS A 1 76 ? -1.497 -3.825 13.385 1.00 83.12 76 LYS A C 1
ATOM 623 O O . LYS A 1 76 ? -1.242 -4.814 12.697 1.00 83.12 76 LYS A O 1
ATOM 628 N N . VAL A 1 77 ? -2.135 -2.753 12.908 1.00 86.94 77 VAL A N 1
ATOM 629 C CA . VAL A 1 77 ? -2.554 -2.657 11.500 1.00 86.94 77 VAL A CA 1
ATOM 630 C C . VAL A 1 77 ? -1.336 -2.677 10.581 1.00 86.94 77 VAL A C 1
ATOM 632 O O . VAL A 1 77 ? -1.317 -3.458 9.636 1.00 86.94 77 VAL A O 1
ATOM 635 N N . LEU A 1 78 ? -0.302 -1.885 10.879 1.00 82.44 78 LEU A N 1
ATOM 636 C CA . LEU A 1 78 ? 0.923 -1.825 10.079 1.00 82.44 78 LEU A CA 1
ATOM 637 C C . LEU A 1 78 ? 1.672 -3.161 10.072 1.00 82.44 78 LEU A C 1
ATOM 639 O O . LEU A 1 78 ? 2.072 -3.630 9.010 1.00 82.44 78 LEU A O 1
ATOM 643 N N . PHE A 1 79 ? 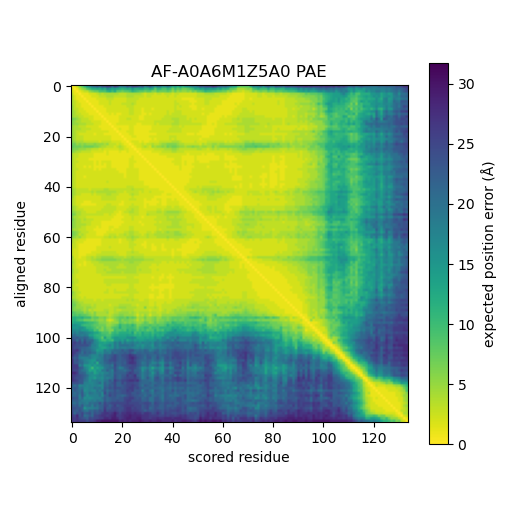1.806 -3.808 11.233 1.00 79.25 79 PHE A N 1
ATOM 644 C CA . PHE A 1 79 ? 2.421 -5.131 11.334 1.00 79.25 79 PHE A CA 1
ATOM 645 C C . PHE A 1 79 ? 1.682 -6.168 10.475 1.00 79.25 79 PHE A C 1
ATOM 647 O O . PHE A 1 79 ? 2.296 -6.869 9.669 1.00 79.25 79 PHE A O 1
ATOM 654 N N . SER A 1 80 ? 0.353 -6.215 10.597 1.00 87.44 80 SER A N 1
ATOM 655 C CA . SER A 1 80 ? -0.487 -7.145 9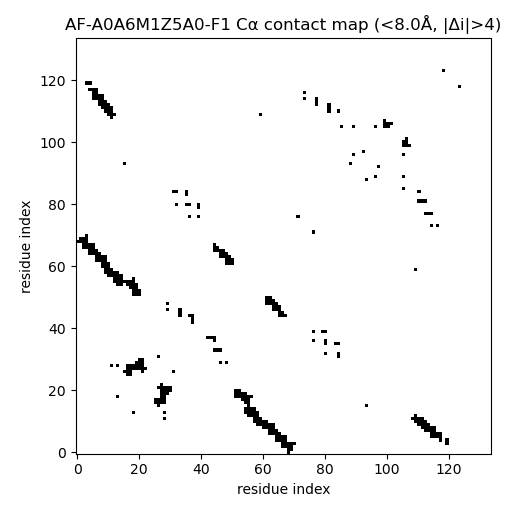.834 1.00 87.44 80 SER A CA 1
ATOM 656 C C . SER A 1 80 ? -0.419 -6.861 8.333 1.00 87.44 80 SER A C 1
ATOM 658 O O . SER A 1 80 ? -0.307 -7.787 7.534 1.00 87.44 80 SER A O 1
ATOM 660 N N . LEU A 1 81 ? -0.443 -5.584 7.945 1.00 85.62 81 LEU A N 1
ATOM 661 C CA . LEU A 1 81 ? -0.386 -5.159 6.549 1.00 85.62 81 LEU A CA 1
ATOM 662 C C . LEU A 1 81 ? 0.943 -5.552 5.902 1.00 85.62 81 LEU A C 1
ATOM 664 O O . LEU A 1 81 ? 0.941 -6.147 4.828 1.00 85.62 81 LEU A O 1
ATOM 668 N N . ASN A 1 82 ? 2.065 -5.293 6.574 1.00 79.19 82 ASN A N 1
ATOM 669 C CA . ASN A 1 82 ? 3.388 -5.654 6.067 1.00 79.19 82 ASN A CA 1
ATOM 670 C C . ASN A 1 82 ? 3.549 -7.173 5.935 1.00 79.19 82 ASN A C 1
ATOM 672 O O . ASN A 1 82 ? 4.098 -7.647 4.938 1.00 79.19 82 ASN A O 1
ATOM 676 N N . SER A 1 83 ? 3.042 -7.941 6.905 1.00 79.62 83 SER A N 1
ATOM 677 C CA . SER A 1 83 ? 3.062 -9.405 6.850 1.00 79.62 83 SER A CA 1
ATOM 678 C C . SER A 1 83 ? 2.242 -9.930 5.667 1.00 79.62 83 SER A C 1
ATOM 680 O O . SER A 1 83 ? 2.760 -10.695 4.857 1.00 79.62 83 SER A O 1
ATOM 682 N N . LEU A 1 84 ? 1.001 -9.464 5.504 1.00 83.94 84 LEU A N 1
ATOM 683 C CA . LEU A 1 84 ? 0.117 -9.912 4.427 1.00 83.94 84 LEU A CA 1
ATOM 684 C C . LEU A 1 84 ? 0.615 -9.511 3.033 1.00 83.94 84 LEU A C 1
ATOM 686 O O . LEU A 1 84 ? 0.566 -10.329 2.116 1.00 83.94 84 LEU A O 1
ATOM 690 N N . LEU A 1 85 ? 1.136 -8.292 2.870 1.00 82.56 85 LEU A N 1
ATOM 691 C CA . LEU A 1 85 ? 1.723 -7.846 1.602 1.00 82.56 85 LEU A CA 1
ATOM 692 C C . LEU A 1 85 ? 2.963 -8.664 1.244 1.00 82.56 85 LEU A C 1
ATOM 694 O O . LEU A 1 85 ? 3.107 -9.100 0.103 1.00 82.56 85 LEU A O 1
ATOM 698 N N . SER A 1 86 ? 3.831 -8.929 2.223 1.00 75.19 86 SER A N 1
ATOM 699 C CA . SER A 1 86 ? 5.001 -9.786 2.018 1.00 75.19 86 SER A CA 1
ATOM 700 C C . SER A 1 86 ? 4.584 -11.187 1.569 1.00 75.19 86 SER A C 1
ATOM 702 O O . SER A 1 86 ? 5.211 -11.767 0.684 1.00 75.19 86 SER A O 1
ATOM 704 N N . ASP A 1 87 ? 3.526 -11.743 2.157 1.00 74.75 87 ASP A N 1
ATOM 705 C CA . ASP A 1 87 ? 2.990 -13.056 1.796 1.00 74.75 87 ASP A CA 1
ATOM 706 C C . ASP A 1 87 ? 2.375 -13.073 0.390 1.00 74.75 87 ASP A C 1
ATOM 708 O O . ASP A 1 87 ? 2.635 -14.003 -0.377 1.00 74.75 87 ASP A O 1
ATOM 712 N N . ASP A 1 88 ? 1.590 -12.053 0.030 1.00 74.56 88 ASP A N 1
ATOM 713 C CA . ASP A 1 88 ? 0.985 -11.903 -1.302 1.00 74.56 88 ASP A CA 1
ATOM 714 C C . ASP A 1 88 ? 2.064 -11.817 -2.392 1.00 74.56 88 ASP A C 1
ATOM 716 O O . ASP A 1 88 ? 1.993 -12.498 -3.417 1.00 74.56 88 ASP A O 1
ATOM 720 N N . ILE A 1 89 ? 3.125 -11.054 -2.132 1.00 72.00 89 ILE A N 1
ATOM 721 C CA . ILE A 1 89 ? 4.265 -10.907 -3.038 1.00 72.00 89 ILE A CA 1
ATOM 722 C C . ILE A 1 89 ? 5.015 -12.228 -3.222 1.00 72.00 89 ILE A C 1
ATOM 724 O O . ILE A 1 89 ? 5.344 -12.588 -4.356 1.00 72.00 89 ILE A O 1
ATOM 728 N N . ARG A 1 90 ? 5.254 -12.984 -2.140 1.00 70.88 90 ARG A N 1
ATOM 729 C CA . ARG A 1 90 ? 5.888 -14.311 -2.238 1.00 70.88 90 ARG A CA 1
ATOM 730 C C . ARG A 1 90 ? 5.039 -15.272 -3.070 1.00 70.88 90 ARG A C 1
ATOM 732 O O . ARG A 1 90 ? 5.576 -15.955 -3.938 1.00 70.88 90 ARG A O 1
ATOM 739 N N . LYS A 1 91 ? 3.716 -15.274 -2.875 1.00 79.00 91 LYS A N 1
ATOM 740 C CA . LYS A 1 91 ? 2.776 -16.114 -3.642 1.00 79.00 91 LYS A CA 1
ATOM 741 C C . LYS A 1 91 ? 2.728 -15.757 -5.128 1.00 79.00 91 LYS A C 1
ATOM 743 O O . LYS A 1 91 ? 2.609 -16.654 -5.956 1.00 79.00 91 LYS A O 1
ATOM 748 N N . LYS A 1 92 ? 2.872 -14.474 -5.478 1.00 76.94 92 LYS A N 1
ATOM 749 C CA . LYS A 1 92 ? 2.950 -14.009 -6.877 1.00 76.94 92 LYS A CA 1
ATOM 750 C C . LYS A 1 92 ? 4.205 -14.490 -7.608 1.00 76.94 92 LYS A C 1
ATOM 752 O O . LYS A 1 92 ? 4.227 -14.490 -8.836 1.00 76.94 92 LYS A O 1
ATOM 757 N N . ASN A 1 93 ? 5.226 -14.935 -6.874 1.00 76.44 93 ASN A N 1
ATOM 758 C CA . ASN A 1 93 ? 6.390 -15.632 -7.414 1.00 76.44 93 ASN A CA 1
ATOM 759 C C . ASN A 1 93 ? 7.115 -14.849 -8.532 1.00 76.44 93 ASN A C 1
ATOM 761 O O . ASN A 1 93 ? 7.558 -15.423 -9.532 1.00 76.44 93 ASN A O 1
ATOM 765 N N . PHE A 1 94 ? 7.234 -13.527 -8.389 1.00 75.19 94 PHE A N 1
ATOM 766 C CA . PHE A 1 94 ? 7.884 -12.673 -9.385 1.00 75.19 94 PHE A CA 1
ATOM 767 C C . PHE A 1 94 ? 9.365 -13.029 -9.567 1.00 75.19 94 PHE A C 1
ATOM 769 O O . PHE A 1 94 ? 10.094 -13.201 -8.591 1.00 75.19 94 PHE A O 1
ATOM 776 N N . ALA A 1 95 ? 9.834 -13.104 -10.816 1.00 73.88 95 ALA A N 1
ATOM 777 C CA . ALA A 1 95 ? 11.208 -13.510 -11.123 1.00 73.88 95 ALA A CA 1
ATOM 778 C C . ALA A 1 95 ? 12.267 -12.560 -10.534 1.00 73.88 95 ALA A C 1
ATOM 780 O O . ALA A 1 95 ? 13.304 -13.027 -10.066 1.00 73.88 95 ALA A O 1
ATOM 781 N N . SER A 1 96 ? 12.001 -11.246 -10.511 1.00 65.56 96 SER A N 1
ATOM 782 C CA . SER A 1 96 ? 12.908 -10.264 -9.897 1.00 65.56 96 SER A CA 1
ATOM 783 C C . SER A 1 96 ? 13.043 -10.468 -8.389 1.00 65.56 96 SER A C 1
ATOM 785 O O . SER A 1 96 ? 14.129 -10.332 -7.840 1.00 65.56 96 SER A O 1
ATOM 787 N N . ILE A 1 97 ? 11.956 -10.878 -7.736 1.00 63.44 97 ILE A N 1
ATOM 788 C CA . ILE A 1 97 ? 11.909 -11.082 -6.291 1.00 63.44 97 ILE A CA 1
ATOM 789 C C . ILE A 1 97 ? 12.531 -12.418 -5.907 1.00 63.44 97 ILE A C 1
ATOM 791 O O . ILE A 1 97 ? 13.278 -12.467 -4.939 1.00 63.44 97 ILE A O 1
ATOM 795 N N . ARG A 1 98 ? 12.313 -13.485 -6.690 1.00 62.81 98 ARG A N 1
ATOM 796 C CA . ARG A 1 98 ? 12.945 -14.797 -6.456 1.00 62.81 98 ARG A CA 1
ATOM 797 C C . ARG A 1 98 ? 14.466 -14.704 -6.332 1.00 62.81 98 ARG A C 1
ATOM 799 O O . ARG A 1 98 ? 15.037 -15.381 -5.489 1.00 62.81 98 ARG A O 1
ATOM 806 N N . LYS A 1 99 ? 15.103 -13.848 -7.141 1.00 59.62 99 LYS A N 1
ATOM 807 C CA . LYS A 1 99 ? 16.556 -13.607 -7.100 1.00 59.62 99 LYS A CA 1
ATOM 808 C C . LYS A 1 99 ? 17.020 -12.891 -5.825 1.00 59.62 99 LYS A C 1
ATOM 810 O O . LYS A 1 99 ? 18.193 -12.980 -5.491 1.00 59.62 99 LYS A O 1
ATOM 815 N N . ALA A 1 100 ? 16.116 -12.196 -5.137 1.00 55.84 100 ALA A N 1
ATOM 816 C CA . ALA A 1 100 ? 16.378 -11.429 -3.922 1.00 55.84 100 ALA A CA 1
ATOM 817 C C . ALA A 1 100 ? 15.906 -12.136 -2.632 1.00 55.84 100 ALA A C 1
ATOM 819 O O . ALA A 1 100 ? 16.089 -11.602 -1.542 1.00 55.84 100 ALA A O 1
ATOM 820 N N . LEU A 1 101 ? 15.292 -13.325 -2.722 1.00 53.09 101 LEU A N 1
ATOM 821 C CA . LEU A 1 101 ? 14.889 -14.098 -1.543 1.00 53.09 101 LEU A CA 1
ATOM 822 C C . LEU A 1 101 ? 16.120 -14.699 -0.851 1.00 53.09 101 LEU A C 1
ATOM 824 O O . LEU A 1 101 ? 16.934 -15.366 -1.486 1.00 53.09 101 LEU A O 1
ATOM 828 N N . TRP A 1 102 ? 16.207 -14.562 0.472 1.00 41.47 102 TRP A N 1
ATOM 829 C CA . TRP A 1 102 ? 17.192 -15.270 1.287 1.00 41.47 102 TRP A CA 1
ATOM 830 C C . TRP A 1 102 ? 16.513 -16.418 2.036 1.00 41.47 102 TRP A C 1
ATOM 832 O O . TRP A 1 102 ? 15.605 -16.189 2.830 1.00 41.47 102 TRP A O 1
ATOM 842 N N . LYS A 1 103 ? 16.922 -17.671 1.787 1.00 48.62 103 LYS A N 1
ATOM 843 C CA . LYS A 1 103 ? 16.316 -18.877 2.401 1.00 48.62 103 LYS A CA 1
ATOM 844 C C . LYS A 1 103 ? 14.775 -18.900 2.303 1.00 48.62 103 LYS A C 1
ATOM 846 O O . LYS A 1 103 ? 14.087 -19.130 3.294 1.00 48.62 103 LYS A O 1
ATOM 851 N N . ASN A 1 104 ? 14.222 -18.597 1.122 1.00 48.81 104 ASN A N 1
ATOM 852 C CA . ASN A 1 104 ? 12.775 -18.437 0.864 1.00 48.81 104 ASN A CA 1
ATOM 853 C C . ASN A 1 104 ? 12.062 -17.358 1.704 1.00 48.81 104 ASN A C 1
ATOM 855 O O . ASN A 1 104 ? 10.841 -17.209 1.620 1.00 48.81 104 ASN A O 1
ATOM 859 N N . SER A 1 105 ? 12.814 -16.575 2.473 1.00 36.88 105 SER A N 1
ATOM 860 C CA . SER A 1 105 ? 12.330 -15.425 3.220 1.00 36.88 105 SER A CA 1
ATOM 861 C C . SER A 1 105 ? 12.685 -14.160 2.448 1.00 36.88 105 SER A C 1
ATOM 863 O O . SER A 1 105 ? 13.821 -13.963 2.015 1.00 36.88 105 SER A O 1
ATOM 865 N N . LEU A 1 106 ? 11.687 -13.307 2.224 1.00 38.56 106 LEU A N 1
ATOM 866 C CA . LEU A 1 106 ? 11.918 -12.005 1.616 1.00 38.56 106 LEU A CA 1
ATOM 867 C C . LEU A 1 106 ? 12.588 -11.123 2.670 1.00 38.56 106 LEU A C 1
ATOM 869 O O . LEU A 1 106 ? 11.955 -10.757 3.659 1.00 38.56 106 LEU A O 1
ATOM 873 N N . TRP A 1 107 ? 13.861 -10.803 2.466 1.00 34.56 107 TRP A N 1
ATOM 874 C CA . TRP A 1 107 ? 14.539 -9.751 3.209 1.00 34.56 107 TRP A CA 1
ATOM 875 C C . TRP A 1 107 ? 14.964 -8.697 2.187 1.00 34.56 107 TRP A C 1
ATOM 877 O O . TRP A 1 107 ? 15.733 -9.022 1.287 1.00 34.56 107 TRP A O 1
ATOM 887 N N . SER A 1 108 ? 14.438 -7.471 2.335 1.00 32.38 108 SER A N 1
ATOM 888 C CA . SER A 1 108 ? 14.635 -6.261 1.497 1.00 32.38 108 SER A CA 1
ATOM 889 C C . SER A 1 108 ? 13.519 -5.946 0.476 1.00 32.38 108 SER A C 1
ATOM 891 O O . SER A 1 108 ? 12.873 -6.863 -0.032 1.00 32.38 108 SER A O 1
ATOM 893 N N . PRO A 1 109 ? 13.330 -4.671 0.071 1.00 34.00 109 PRO A N 1
ATOM 894 C CA . PRO A 1 109 ? 13.265 -3.441 0.856 1.00 34.00 109 PRO A CA 1
ATOM 895 C C . PRO A 1 109 ? 11.868 -2.801 0.707 1.00 34.00 109 PRO A C 1
ATOM 897 O O . PRO A 1 109 ? 11.314 -2.683 -0.383 1.00 34.00 109 PRO A O 1
ATOM 900 N N . SER A 1 110 ? 11.322 -2.334 1.825 1.00 31.30 110 SER A N 1
ATOM 901 C CA . SER A 1 110 ? 10.344 -1.243 1.845 1.00 31.30 110 SER A CA 1
ATOM 902 C C . SER A 1 110 ? 8.968 -1.529 1.213 1.00 31.30 110 SER A C 1
ATOM 904 O O . SER A 1 110 ? 8.605 -0.957 0.194 1.00 31.30 110 SER A O 1
ATOM 906 N N . TYR A 1 111 ? 8.131 -2.295 1.917 1.00 39.53 111 TYR A N 1
ATOM 907 C CA . TYR A 1 111 ? 6.760 -1.833 2.175 1.00 39.53 111 TYR A CA 1
ATOM 908 C C . TYR A 1 111 ? 6.766 -1.287 3.596 1.00 39.53 111 TYR A C 1
ATOM 910 O O . TYR A 1 111 ? 6.395 -1.959 4.553 1.00 39.53 111 TYR A O 1
ATOM 918 N N . PHE A 1 112 ? 7.326 -0.092 3.758 1.00 38.59 112 PHE A N 1
ATOM 919 C CA . PHE A 1 112 ? 7.209 0.632 5.009 1.00 38.59 112 PHE A CA 1
ATOM 920 C C . PHE A 1 112 ? 5.920 1.430 4.916 1.00 38.59 112 PHE A C 1
ATOM 922 O O . PHE A 1 112 ? 5.891 2.491 4.305 1.00 38.59 112 PHE A O 1
ATOM 929 N N . ALA A 1 113 ? 4.837 0.881 5.459 1.00 40.47 113 ALA A N 1
ATOM 930 C CA . ALA A 1 113 ? 3.712 1.696 5.861 1.00 40.47 113 ALA A CA 1
ATOM 931 C C . ALA A 1 113 ? 4.058 2.266 7.245 1.00 40.47 113 ALA A C 1
ATOM 933 O O . ALA A 1 113 ? 4.088 1.527 8.228 1.00 40.47 113 ALA A O 1
ATOM 934 N N . SER A 1 114 ? 4.365 3.561 7.339 1.00 34.12 114 SER A N 1
ATOM 935 C CA . SER A 1 114 ? 4.305 4.260 8.627 1.00 34.12 114 SER A CA 1
ATOM 936 C C . SER A 1 114 ? 3.043 5.090 8.676 1.00 34.12 114 SER A C 1
ATOM 938 O O . SER A 1 114 ? 2.717 5.838 7.752 1.00 34.12 114 SER A O 1
ATOM 940 N N . SER A 1 115 ? 2.305 4.951 9.772 1.00 34.91 115 SER A N 1
ATOM 941 C CA . SER A 1 115 ? 1.297 5.936 10.102 1.00 34.91 115 SER A CA 1
ATOM 942 C C . SER A 1 115 ? 2.009 7.086 10.801 1.00 34.91 115 SER A C 1
ATOM 944 O O . SER A 1 115 ? 2.479 6.924 11.929 1.00 34.91 115 SER A O 1
ATOM 946 N N . CYS A 1 116 ? 2.031 8.271 10.202 1.00 30.73 116 CYS A N 1
ATOM 947 C CA . CYS A 1 116 ? 1.981 9.447 11.057 1.00 30.73 116 CYS A CA 1
ATOM 948 C C . CYS A 1 116 ? 0.547 9.439 11.578 1.00 30.73 116 CYS A C 1
ATOM 950 O O . CYS A 1 116 ? -0.376 9.652 10.789 1.00 30.73 116 CYS A O 1
ATOM 952 N N . GLY A 1 117 ? 0.342 9.100 12.852 1.00 31.83 117 GLY A N 1
ATOM 953 C CA . GLY A 1 117 ? -0.946 9.320 13.497 1.00 31.83 117 GLY A CA 1
ATOM 954 C C . GLY A 1 117 ? -1.311 10.784 13.278 1.00 31.83 117 GLY A C 1
ATOM 955 O O . GLY A 1 117 ? -0.723 11.667 13.891 1.00 31.83 117 GLY A O 1
ATOM 956 N N . GLY A 1 118 ? -2.182 11.041 12.304 1.00 33.38 118 GLY A N 1
ATOM 957 C CA . GLY A 1 118 ? -2.629 12.382 11.994 1.00 33.38 118 GLY A CA 1
ATOM 958 C C . GLY A 1 118 ? -3.498 12.828 13.147 1.00 33.38 118 GLY A C 1
ATOM 959 O O . GLY A 1 118 ? -4.431 12.116 13.527 1.00 33.38 118 GLY A O 1
ATOM 960 N N . ALA A 1 119 ? -3.174 13.984 13.717 1.00 36.81 119 ALA A N 1
ATOM 961 C CA . ALA A 1 119 ? -4.090 14.667 14.602 1.00 36.81 119 ALA A CA 1
ATOM 962 C C . ALA A 1 119 ? -5.461 14.765 13.895 1.00 36.81 119 ALA A C 1
ATOM 964 O O . ALA A 1 119 ? -5.503 15.098 12.705 1.00 36.81 119 ALA A O 1
ATOM 965 N N . PRO A 1 120 ? -6.568 14.414 14.572 1.00 46.62 120 PRO A N 1
ATOM 966 C CA . PRO A 1 120 ? -7.918 14.598 14.055 1.00 46.62 120 PRO A CA 1
ATOM 967 C C . PRO A 1 120 ? -8.100 15.970 13.384 1.00 46.62 120 PRO A C 1
ATOM 969 O O . PRO A 1 120 ? -7.516 16.955 13.829 1.00 46.62 120 PRO A O 1
ATOM 972 N N . LEU A 1 121 ? -8.901 16.052 12.315 1.00 46.56 121 LEU A N 1
ATOM 973 C CA . LEU A 1 121 ? -9.107 17.294 11.545 1.00 46.56 121 LEU A CA 1
ATOM 974 C C . LEU A 1 121 ? -9.496 18.489 12.427 1.00 46.56 121 LEU A C 1
ATOM 976 O O . LEU A 1 121 ? -9.071 19.602 12.145 1.00 46.56 121 LEU A O 1
ATOM 980 N N . ASN A 1 122 ? -10.228 18.251 13.516 1.00 48.78 122 ASN A N 1
ATOM 981 C CA . ASN A 1 122 ? -10.559 19.270 14.510 1.00 48.78 122 ASN A CA 1
ATOM 982 C C . ASN A 1 122 ? -9.334 19.767 15.295 1.00 48.78 122 ASN A C 1
ATOM 984 O O . ASN A 1 122 ? -9.233 20.956 15.544 1.00 48.78 122 ASN A O 1
ATOM 988 N N . ILE A 1 123 ? -8.370 18.902 15.623 1.00 49.91 123 ILE A N 1
ATOM 989 C CA . ILE A 1 123 ? -7.112 19.302 16.276 1.00 49.91 123 ILE A CA 1
ATOM 990 C C . ILE A 1 123 ? -6.252 20.132 15.311 1.00 49.91 123 ILE A C 1
ATOM 992 O O . ILE A 1 123 ? -5.628 21.104 15.724 1.00 49.91 123 ILE A O 1
ATOM 996 N N . LEU A 1 124 ? -6.226 19.780 14.019 1.00 42.72 124 LEU A N 1
ATOM 997 C CA . LEU A 1 124 ? -5.534 20.587 13.006 1.00 42.72 124 LEU A CA 1
ATOM 998 C C . LEU A 1 124 ? -6.238 21.931 12.776 1.00 42.72 124 LEU A C 1
ATOM 1000 O O . LEU A 1 124 ? -5.561 22.945 12.657 1.00 42.72 124 LEU A O 1
ATOM 1004 N N . GLN A 1 125 ? -7.574 21.956 12.754 1.00 52.34 125 GLN A N 1
ATOM 1005 C CA . GLN A 1 125 ? -8.352 23.196 12.680 1.00 52.34 125 GLN A CA 1
ATOM 1006 C C . GLN A 1 125 ? -8.101 24.090 13.895 1.00 52.34 125 GLN A C 1
ATOM 1008 O O . GLN A 1 125 ? -7.808 25.266 13.714 1.00 52.34 125 GLN A O 1
ATOM 1013 N N . GLU A 1 126 ? -8.132 23.536 15.109 1.00 58.19 126 GLU A N 1
ATOM 1014 C CA . GLU A 1 126 ? -7.791 24.264 16.336 1.00 58.19 126 GLU A CA 1
ATOM 1015 C C . GLU A 1 126 ? -6.354 24.793 16.307 1.00 58.19 126 GLU A C 1
ATOM 1017 O O . GLU A 1 126 ? -6.099 25.915 16.732 1.00 58.19 126 GLU A O 1
ATOM 1022 N N . TYR A 1 127 ? -5.401 24.006 15.803 1.00 49.25 127 TYR A N 1
ATOM 1023 C CA . TYR A 1 127 ? -4.006 24.425 15.684 1.00 49.25 127 TYR A CA 1
ATOM 1024 C C . TYR A 1 127 ? -3.834 25.579 14.688 1.00 49.25 127 TYR A C 1
ATOM 1026 O O . TYR A 1 127 ? -3.186 26.571 15.012 1.00 49.25 127 TYR A O 1
ATOM 1034 N N . ILE A 1 128 ? -4.458 25.487 13.509 1.00 58.38 128 ILE A N 1
ATOM 1035 C CA . ILE A 1 128 ? -4.442 26.550 12.493 1.00 58.38 128 ILE A CA 1
ATOM 1036 C C . ILE A 1 128 ? -5.112 27.819 13.036 1.00 58.38 128 ILE A C 1
ATOM 1038 O O . ILE A 1 128 ? -4.562 28.906 12.890 1.00 58.38 128 ILE A O 1
ATOM 1042 N N . GLN A 1 129 ? -6.254 27.688 13.719 1.00 62.75 129 GLN A N 1
ATOM 1043 C CA . GLN A 1 129 ? -6.933 28.817 14.361 1.00 62.75 129 GLN A CA 1
ATOM 1044 C C . GLN A 1 129 ? -6.051 29.486 15.419 1.00 62.75 129 GLN A C 1
ATOM 1046 O O . GLN A 1 129 ? -5.977 30.708 15.466 1.00 62.75 129 GLN A O 1
ATOM 1051 N N . LYS A 1 130 ? -5.333 28.704 16.232 1.00 60.09 130 LYS A N 1
ATOM 1052 C CA . LYS A 1 130 ? -4.396 29.234 17.234 1.00 60.09 130 LYS A CA 1
ATOM 1053 C C . LYS A 1 130 ? -3.188 29.943 16.615 1.00 60.09 130 LYS A C 1
ATOM 1055 O O . LYS A 1 130 ? -2.667 30.860 17.234 1.00 60.09 130 LYS A O 1
ATOM 1060 N N . GLN A 1 131 ? -2.751 29.551 15.417 1.00 45.56 131 GLN A N 1
ATOM 1061 C CA . GLN A 1 131 ? -1.651 30.214 14.704 1.00 45.56 131 GLN A CA 1
ATOM 1062 C C . GLN A 1 131 ? -2.059 31.521 14.012 1.00 45.56 131 GLN A C 1
ATOM 1064 O O . GLN A 1 131 ? -1.201 32.361 13.779 1.00 45.56 131 GLN A O 1
ATOM 1069 N N . GLN A 1 132 ? -3.341 31.701 13.687 1.00 46.34 132 GLN A N 1
ATOM 1070 C CA . GLN A 1 132 ? -3.869 32.933 13.080 1.00 46.34 132 GLN A CA 1
ATOM 1071 C C . GLN A 1 132 ? -4.220 34.023 14.109 1.00 46.34 132 GLN A C 1
ATOM 1073 O O . GLN A 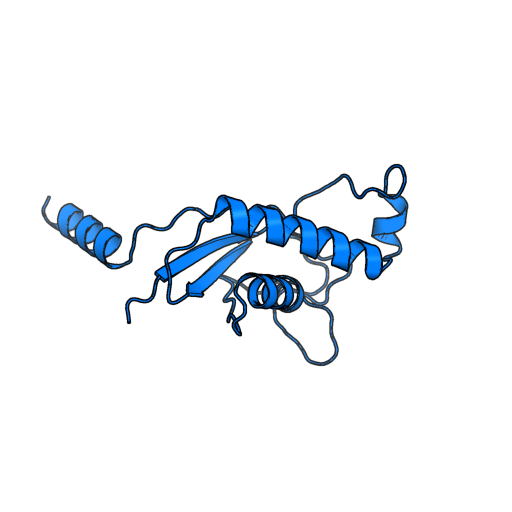1 132 ? -4.651 35.106 13.726 1.00 46.34 132 GLN A O 1
ATOM 1078 N N . LEU A 1 133 ? -4.062 33.734 15.404 1.00 49.78 133 LEU A N 1
ATOM 1079 C CA . LEU A 1 133 ? -4.322 34.650 16.522 1.00 49.78 133 LEU A CA 1
ATOM 1080 C C . LEU A 1 133 ? -3.030 35.249 17.118 1.00 49.78 133 LEU A C 1
ATOM 1082 O O . LEU A 1 133 ? -3.054 35.730 18.250 1.00 49.78 133 LEU A O 1
ATOM 1086 N N . VAL A 1 134 ? -1.919 35.202 16.373 1.00 40.47 134 VAL A N 1
ATOM 1087 C CA . VAL A 1 134 ? -0.643 35.865 16.698 1.00 40.47 134 VAL A CA 1
ATOM 1088 C C . VAL A 1 134 ? -0.393 36.995 15.713 1.00 40.47 134 VAL A C 1
ATOM 1090 O O . VAL A 1 134 ? -0.578 36.749 14.500 1.00 40.47 134 VAL A O 1
#

Nearest PDB structures (foldseek):
  2nr0-assembly1_B  TM=9.439E-01  e=3.439E-08  Escherichia coli K-12
  2nre-assembly1_A-2  TM=9.384E-01  e=2.689E-06  Escherichia coli K-12
  1vs3-assembly1_B  TM=8.919E-01  e=1.697E-05  Thermus thermophilus HB8
  8q70-assembly1_A-2  TM=8.351E-01  e=4.531E-05  Pyroco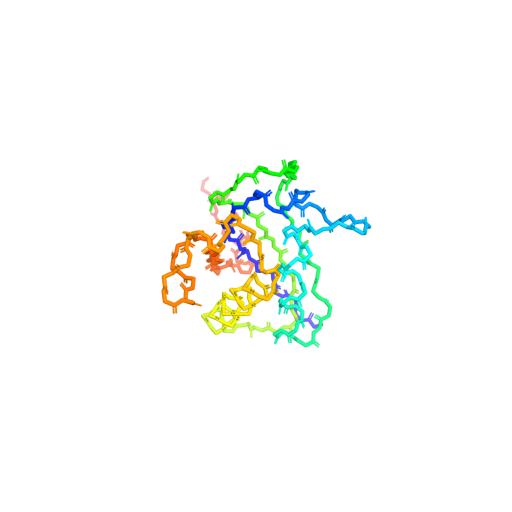ccus furiosus
  7r9f-assembly1_A-2  TM=7.729E-01  e=3.769E-05  Saccharomyces cerevisiae

Foldseek 3Di:
DDKFKWKWWFWDFLQQFQWADDDPPTHHPQCLLQVQLCVVQVHRKHKAWPDIDGHRDTDRTTMIMIMDPDDDPQVVSQVSSVVSSQVVVLVVVDPVQVVQDDVSHRDDDTRDIDIPRDDGPVVVVVVVVVVVVD

Secondary structure (DSSP, 8-state):
---EEEEEEEEE--TTSS-SS-BTTB--HHHHHHHHHHHHTTS----EESS---TT--EEEEEEEEEESS---HHHHHHHHHHHHHHHHHHHT-HHHHTTEETTEE--S---EE------HHHHHHHHHHHTT-